Protein AF-A0A7J6UTE3-F1 (afdb_monomer)

Foldseek 3Di:
DAQQVDDPPPHGDPDDDDDDPPDEFDWDWHQDNVNPDIDIDTHYPPVVVVCVVVDPVNVVVDDDD

Organism: Thalictrum thalictroides (NCBI:txid46969)

Radius of gyration: 14.46 Å; Cα contacts (8 Å, |Δi|>4): 61; chains: 1; bounding box: 30×26×37 Å

Sequence (65 aa):
MSFYETDFGWGNPVWASSASLATKNGILLMDTKCGKGIEAWVSLNEEDMSRFECDLDLLSFTSTN

Mean predicted aligned error: 5.34 Å

Solvent-accessible surface area (backbone atoms only — not comparable to full-atom values): 4423 Å² total; per-residue (Å²): 137,56,77,52,72,53,61,89,83,83,57,55,52,93,75,84,81,79,76,82,75,83,46,84,71,36,75,47,81,41,76,34,86,85,70,81,51,71,46,77,49,77,31,59,56,72,72,59,40,58,52,57,77,66,31,67,75,57,55,73,75,54,78,86,130

InterPro domains:
  IPR023213 Chloramphenicol acetyltransferase-like domain superfamily [G3DSA:3.30.559.10] (1-62)

Secondary structure (DSSP, 8-state):
--GGG--SSS---S---PSP--STTEEEEEE-TTSSSEEEEEE--HHHHHHHHT-HHHHTTPPP-

Structure (mmCIF, N/CA/C/O backbone):
data_AF-A0A7J6UTE3-F1
#
_entry.id   AF-A0A7J6UTE3-F1
#
loop_
_atom_site.group_PDB
_atom_site.id
_atom_site.type_symbol
_atom_site.label_atom_id
_atom_site.label_alt_id
_atom_site.label_comp_id
_atom_site.label_asym_id
_atom_site.label_entity_id
_atom_site.label_seq_id
_atom_site.pdbx_PDB_ins_code
_atom_site.Cartn_x
_atom_site.Cartn_y
_atom_site.Cartn_z
_atom_site.occupancy
_atom_site.B_iso_or_equiv
_atom_site.auth_seq_id
_atom_site.auth_comp_id
_atom_site.auth_asym_id
_atom_site.auth_atom_id
_atom_site.pdbx_PDB_model_num
ATOM 1 N N . MET A 1 1 ? -1.572 4.797 -15.320 1.00 56.81 1 MET A N 1
ATOM 2 C CA . MET A 1 1 ? -0.148 5.153 -15.443 1.00 56.81 1 MET A CA 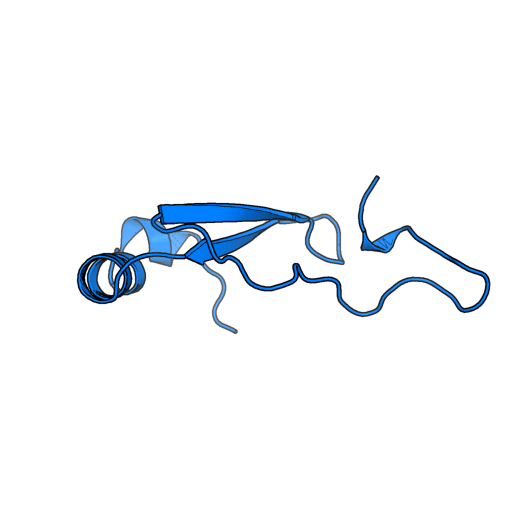1
ATOM 3 C C . MET A 1 1 ? 0.448 4.861 -14.089 1.00 56.81 1 MET A C 1
ATOM 5 O O . MET A 1 1 ? 0.138 5.566 -13.134 1.00 56.81 1 MET A O 1
ATOM 9 N N . SER A 1 2 ? 1.115 3.720 -13.985 1.00 75.31 2 SER A N 1
ATOM 10 C CA . SER A 1 2 ? 1.622 3.223 -12.707 1.00 75.31 2 SER A CA 1
ATOM 11 C C . SER A 1 2 ? 2.898 3.977 -12.333 1.00 75.31 2 SER A C 1
ATOM 13 O O . SER A 1 2 ? 3.668 4.362 -13.216 1.00 75.31 2 SER A O 1
ATOM 15 N N . PHE A 1 3 ? 3.178 4.146 -11.036 1.00 83.62 3 PHE A N 1
ATOM 16 C CA . PHE A 1 3 ? 4.474 4.669 -10.578 1.00 83.62 3 PHE A CA 1
ATOM 17 C C . PHE A 1 3 ? 5.649 3.878 -11.176 1.00 83.62 3 PHE A C 1
ATOM 19 O O . PHE A 1 3 ? 6.704 4.441 -11.451 1.00 83.62 3 PHE A O 1
ATOM 26 N N . TYR A 1 4 ? 5.435 2.595 -11.466 1.00 90.00 4 TYR A N 1
ATOM 27 C CA . TYR A 1 4 ? 6.426 1.682 -12.028 1.00 90.00 4 TYR A CA 1
ATOM 28 C C . TYR A 1 4 ? 6.705 1.856 -13.529 1.00 90.00 4 TYR A C 1
ATOM 30 O O . TYR A 1 4 ? 7.610 1.209 -14.049 1.00 90.00 4 TYR A O 1
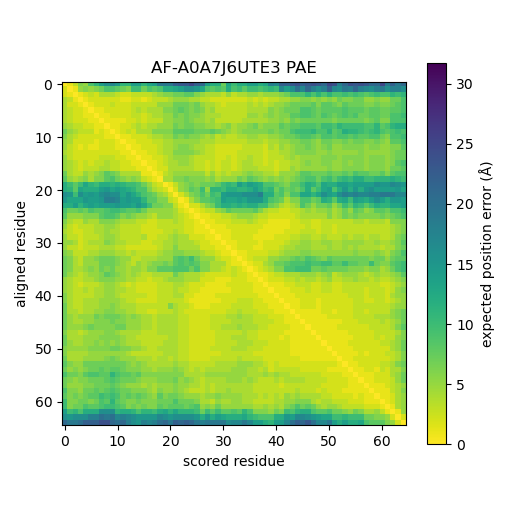ATOM 38 N N . GLU A 1 5 ? 5.974 2.727 -14.224 1.00 89.00 5 GLU A N 1
ATOM 39 C CA . GLU A 1 5 ? 6.194 3.047 -15.646 1.00 89.00 5 GLU A CA 1
ATOM 40 C C . GLU A 1 5 ? 6.974 4.361 -15.840 1.00 89.00 5 GLU A C 1
ATOM 42 O O . GLU A 1 5 ? 7.172 4.807 -16.968 1.00 89.00 5 GLU A O 1
ATOM 47 N N . THR A 1 6 ? 7.396 5.010 -14.749 1.00 89.50 6 THR A N 1
ATOM 48 C CA . THR A 1 6 ? 8.044 6.328 -14.799 1.00 89.50 6 THR A CA 1
ATOM 49 C C . THR A 1 6 ? 9.555 6.200 -15.011 1.00 89.50 6 THR A C 1
ATOM 51 O O . THR A 1 6 ? 10.282 5.922 -14.062 1.00 89.50 6 THR A O 1
ATOM 54 N N . ASP A 1 7 ? 10.045 6.459 -16.226 1.00 92.25 7 ASP A N 1
ATOM 55 C CA . ASP A 1 7 ? 11.482 6.470 -16.546 1.00 92.25 7 ASP A CA 1
ATOM 56 C C . ASP A 1 7 ? 12.007 7.900 -16.757 1.00 92.25 7 ASP A C 1
ATOM 58 O O . ASP A 1 7 ? 11.499 8.650 -17.593 1.00 92.25 7 ASP A O 1
ATOM 62 N N . PHE A 1 8 ? 13.055 8.269 -16.016 1.00 91.38 8 PHE A N 1
ATOM 63 C CA . PHE A 1 8 ? 13.750 9.559 -16.136 1.00 91.38 8 PHE A CA 1
ATOM 64 C C . PHE A 1 8 ? 15.070 9.478 -16.930 1.00 91.38 8 PHE A C 1
ATOM 66 O O . PHE A 1 8 ? 15.814 10.457 -16.984 1.00 91.38 8 PHE A O 1
ATOM 73 N N . GLY A 1 9 ? 15.372 8.331 -17.546 1.00 95.56 9 GLY A N 1
ATOM 74 C CA . GLY A 1 9 ? 16.588 8.068 -18.323 1.00 95.56 9 GLY A CA 1
ATOM 75 C C . GLY A 1 9 ? 17.526 7.019 -17.712 1.00 95.56 9 GLY A C 1
ATOM 76 O O . GLY A 1 9 ? 18.607 6.789 -18.254 1.00 95.56 9 GLY A O 1
ATOM 77 N N . TRP A 1 10 ? 17.131 6.379 -16.606 1.00 93.56 10 TRP A N 1
ATOM 78 C CA . TRP A 1 10 ? 17.920 5.351 -15.905 1.00 93.56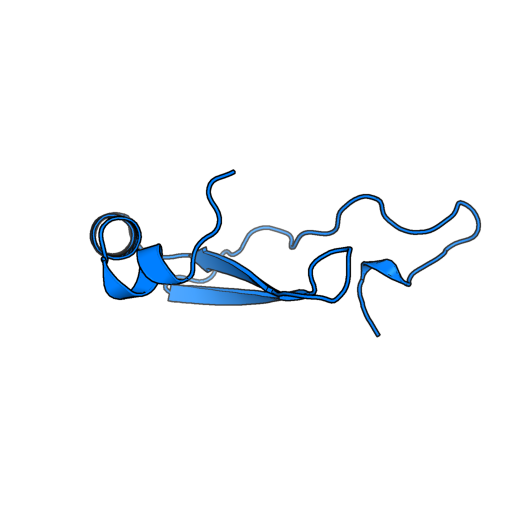 10 TRP A CA 1
ATOM 79 C C . TRP A 1 10 ? 17.156 4.036 -15.702 1.00 93.56 10 TRP A C 1
ATOM 81 O O . TRP A 1 10 ? 17.633 3.149 -14.991 1.00 93.56 10 TRP A O 1
ATOM 91 N N . GLY A 1 11 ? 15.995 3.895 -16.339 1.00 92.50 11 GLY A N 1
ATOM 92 C CA . GLY A 1 11 ? 15.100 2.760 -16.186 1.00 92.50 11 GLY A CA 1
ATOM 93 C C . GLY A 1 11 ? 14.006 3.000 -15.146 1.00 92.50 11 GLY A C 1
ATOM 94 O O . GLY A 1 11 ? 13.967 4.008 -14.440 1.00 92.50 11 GLY A O 1
ATOM 95 N N . ASN A 1 12 ? 13.100 2.030 -15.068 1.00 92.50 12 ASN A N 1
ATOM 96 C CA . ASN A 1 12 ? 11.901 2.105 -14.241 1.00 92.50 12 ASN A CA 1
ATOM 97 C C . ASN A 1 12 ? 12.188 1.899 -12.741 1.00 92.50 12 ASN A C 1
ATOM 99 O O . ASN A 1 12 ? 13.141 1.195 -12.382 1.00 92.50 12 ASN A O 1
ATOM 103 N N . PRO A 1 13 ? 11.323 2.409 -11.842 1.00 91.25 13 PRO A N 1
ATOM 104 C CA . PRO A 1 13 ? 11.491 2.242 -10.408 1.00 91.25 13 PRO A CA 1
ATOM 105 C C . PRO A 1 13 ? 11.444 0.772 -9.994 1.00 91.25 13 PRO A C 1
ATOM 107 O O . PRO A 1 13 ? 10.609 -0.016 -10.445 1.00 91.25 13 PRO A O 1
ATOM 110 N N . VAL A 1 14 ? 12.334 0.393 -9.076 1.00 90.94 14 VAL A N 1
ATOM 111 C CA . VAL A 1 14 ? 12.308 -0.949 -8.482 1.00 90.94 14 VAL A CA 1
ATOM 112 C C . VAL A 1 14 ? 11.168 -1.072 -7.471 1.00 90.94 14 VAL A C 1
ATOM 114 O O . VAL A 1 14 ? 10.549 -2.134 -7.412 1.00 90.94 14 VAL A O 1
ATOM 117 N N . TRP A 1 15 ? 10.888 0.002 -6.729 1.00 88.94 15 TRP A N 1
ATOM 118 C CA . TRP A 1 15 ? 9.843 0.126 -5.713 1.00 88.94 15 TRP A CA 1
ATOM 119 C C . TRP A 1 15 ? 9.366 1.583 -5.630 1.00 88.94 15 TRP A C 1
ATOM 121 O O . TRP A 1 15 ? 10.155 2.498 -5.876 1.00 88.94 15 TRP A O 1
ATOM 131 N N . ALA A 1 16 ? 8.090 1.788 -5.305 1.00 88.38 16 ALA A N 1
ATOM 132 C CA . ALA A 1 16 ? 7.478 3.094 -5.099 1.00 88.38 16 ALA A CA 1
ATOM 133 C C . ALA A 1 16 ? 6.714 3.085 -3.769 1.00 88.38 16 ALA A C 1
ATOM 135 O O . ALA A 1 16 ? 6.152 2.068 -3.380 1.00 88.38 16 ALA A O 1
ATOM 136 N N . SER A 1 17 ? 6.701 4.218 -3.073 1.00 87.88 17 SER A N 1
ATOM 137 C CA . SER A 1 17 ? 6.059 4.368 -1.767 1.00 87.88 17 SER A CA 1
ATOM 138 C C . SER A 1 17 ? 5.625 5.821 -1.577 1.00 87.88 17 SER A C 1
ATOM 140 O O . SER A 1 17 ? 6.160 6.722 -2.232 1.00 87.88 17 SER A O 1
ATOM 142 N N . SER A 1 18 ? 4.661 6.065 -0.691 1.00 84.50 18 SER A N 1
ATOM 143 C CA . SER A 1 18 ? 4.351 7.423 -0.259 1.00 84.50 18 SER A CA 1
ATOM 144 C C . SER A 1 18 ? 5.317 7.891 0.826 1.00 84.50 18 SER A C 1
ATOM 146 O O . SER A 1 18 ? 5.784 7.115 1.660 1.00 84.50 18 SER A O 1
ATOM 148 N N . ALA A 1 19 ? 5.533 9.207 0.898 1.00 82.19 19 ALA A N 1
ATOM 149 C CA . ALA A 1 19 ? 5.960 9.817 2.155 1.00 82.19 19 ALA A CA 1
ATOM 150 C C . ALA A 1 19 ? 4.928 9.505 3.267 1.00 82.19 19 ALA A C 1
ATOM 152 O O . ALA A 1 19 ? 3.862 8.949 2.993 1.00 82.19 19 ALA A O 1
ATOM 153 N N . SER A 1 20 ? 5.236 9.817 4.527 1.00 76.69 20 SER A N 1
ATOM 154 C CA . SER A 1 20 ? 4.424 9.381 5.674 1.00 76.69 20 SER A CA 1
ATOM 155 C C . SER A 1 20 ? 2.911 9.595 5.491 1.00 76.69 20 SER A C 1
ATOM 157 O O . SER A 1 20 ? 2.447 10.680 5.133 1.00 76.69 20 SER A O 1
ATOM 159 N N . LEU A 1 21 ? 2.125 8.557 5.798 1.00 70.75 21 LEU A N 1
ATOM 160 C CA . LEU A 1 21 ? 0.666 8.639 5.899 1.00 70.75 21 LEU A CA 1
ATOM 161 C C . LEU A 1 21 ? 0.295 9.315 7.223 1.00 70.75 21 LEU A C 1
ATOM 163 O O . LEU A 1 21 ? -0.128 8.675 8.183 1.00 70.75 21 LEU A O 1
ATOM 167 N N . ALA A 1 22 ? 0.516 10.628 7.291 1.00 63.78 22 ALA A N 1
ATOM 168 C CA . ALA A 1 22 ? 0.314 11.426 8.501 1.00 63.78 22 ALA A CA 1
ATOM 169 C C . ALA A 1 22 ? -1.170 11.636 8.871 1.00 63.78 22 ALA A C 1
ATOM 171 O O . ALA A 1 22 ? -1.475 12.298 9.863 1.00 63.78 22 ALA A O 1
ATOM 172 N N . THR A 1 23 ? -2.108 11.108 8.083 1.00 72.25 23 THR A N 1
ATOM 173 C CA . THR A 1 23 ? -3.543 11.207 8.343 1.00 72.25 23 THR A CA 1
ATOM 174 C C . THR A 1 23 ? -4.024 10.038 9.197 1.00 72.25 23 THR A C 1
ATOM 176 O O . THR A 1 23 ? -3.911 8.875 8.814 1.00 72.25 23 THR A O 1
ATOM 179 N N . LYS A 1 24 ? -4.610 10.355 10.359 1.00 76.56 24 LYS A N 1
ATOM 180 C CA . LYS A 1 24 ? -5.330 9.377 11.185 1.00 76.56 24 LYS A CA 1
ATOM 181 C C . LYS A 1 24 ? -6.469 8.772 10.357 1.00 76.56 24 LYS A C 1
ATOM 183 O O . LYS A 1 24 ? -7.274 9.526 9.811 1.00 76.56 24 LYS A O 1
ATOM 188 N N . ASN A 1 25 ? -6.545 7.443 10.306 1.00 84.44 25 ASN A N 1
ATOM 189 C CA . ASN A 1 25 ? -7.534 6.681 9.534 1.00 84.44 25 ASN A CA 1
ATOM 190 C C . ASN A 1 25 ? -7.397 6.862 8.011 1.00 84.44 25 ASN A C 1
ATOM 192 O O . ASN A 1 25 ? -8.390 6.926 7.286 1.00 84.44 25 ASN A O 1
ATOM 196 N N . GLY A 1 26 ? -6.158 6.985 7.530 1.00 88.25 26 GLY A N 1
ATOM 197 C CA . GLY A 1 26 ? -5.838 7.084 6.110 1.00 88.25 26 GLY A CA 1
ATOM 198 C C . GLY A 1 26 ? -5.603 5.715 5.474 1.00 88.25 26 GLY A C 1
ATOM 199 O O . GLY A 1 26 ? -4.940 4.861 6.058 1.00 88.25 26 GLY A O 1
ATOM 200 N N . ILE A 1 27 ? -6.100 5.530 4.251 1.00 90.06 27 ILE A N 1
ATOM 201 C CA . ILE A 1 27 ? -5.782 4.375 3.407 1.00 90.06 27 ILE A CA 1
ATOM 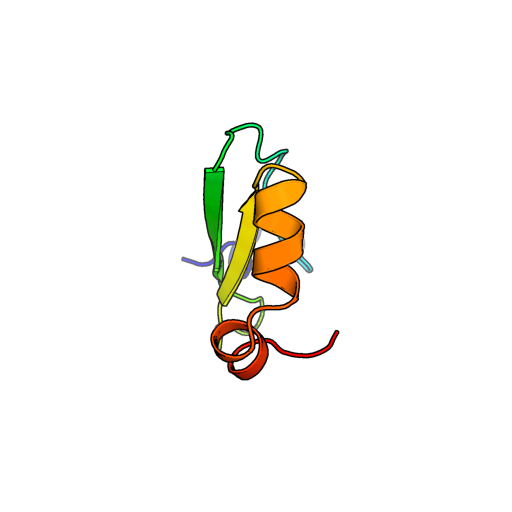202 C C . ILE A 1 27 ? -5.263 4.902 2.075 1.00 90.06 27 ILE A C 1
ATOM 204 O O . ILE A 1 27 ? -5.921 5.723 1.432 1.00 90.06 27 ILE A O 1
ATOM 208 N N . LEU A 1 28 ? -4.095 4.422 1.660 1.00 90.00 28 LEU A N 1
ATOM 209 C CA . LEU A 1 28 ? -3.539 4.658 0.337 1.00 90.00 28 LEU A CA 1
ATOM 210 C C . LEU A 1 28 ? -3.477 3.336 -0.426 1.00 90.00 28 LEU A C 1
ATOM 212 O O . LEU A 1 28 ? -2.923 2.356 0.061 1.00 90.00 28 LEU A O 1
ATOM 216 N N . LEU A 1 29 ? -4.040 3.326 -1.632 1.00 90.88 29 LEU A N 1
ATOM 217 C CA . LEU A 1 29 ? -3.991 2.183 -2.537 1.00 90.88 29 LEU A CA 1
ATOM 218 C C . LEU A 1 29 ? -2.991 2.477 -3.653 1.00 90.88 29 LEU A C 1
ATOM 220 O O . LEU A 1 29 ? -3.094 3.509 -4.320 1.00 90.88 29 LEU A O 1
ATOM 224 N N . MET A 1 30 ? -2.031 1.578 -3.844 1.00 89.88 30 MET A N 1
ATOM 225 C CA . MET A 1 30 ? -1.008 1.680 -4.882 1.00 89.88 30 MET A CA 1
ATOM 226 C C . MET A 1 30 ? -1.004 0.430 -5.753 1.00 89.88 30 MET A C 1
ATOM 228 O O . MET A 1 30 ? -1.184 -0.677 -5.257 1.00 89.88 30 MET A O 1
ATOM 232 N N . ASP A 1 31 ? -0.766 0.591 -7.053 1.00 89.75 31 ASP A N 1
ATOM 233 C CA . ASP A 1 31 ? -0.538 -0.556 -7.931 1.00 89.75 31 ASP A CA 1
ATOM 234 C C . ASP A 1 31 ? 0.728 -1.303 -7.498 1.00 89.75 31 ASP A C 1
ATOM 236 O O . ASP A 1 31 ? 1.760 -0.688 -7.232 1.00 89.75 31 ASP A O 1
ATOM 240 N N . THR A 1 32 ? 0.681 -2.633 -7.497 1.00 89.25 32 THR A N 1
ATOM 241 C CA . THR A 1 32 ? 1.894 -3.457 -7.376 1.00 89.25 32 THR A CA 1
ATOM 242 C C . THR A 1 32 ? 2.796 -3.281 -8.598 1.00 89.25 32 THR A C 1
ATOM 244 O O . THR A 1 32 ? 2.329 -3.036 -9.713 1.00 89.25 32 THR A O 1
ATOM 247 N N . LYS A 1 33 ? 4.098 -3.537 -8.430 1.00 85.69 33 LYS A N 1
ATOM 248 C CA . LYS A 1 33 ? 5.081 -3.497 -9.527 1.00 85.69 33 LYS A CA 1
ATOM 249 C C . LYS A 1 33 ? 4.690 -4.318 -10.756 1.00 85.69 33 LYS A C 1
ATOM 251 O O . LYS A 1 33 ? 4.985 -3.930 -11.882 1.00 85.69 33 LYS A O 1
ATOM 256 N N . CYS A 1 34 ? 4.085 -5.487 -10.551 1.00 85.00 34 CYS A N 1
ATOM 257 C CA . CYS A 1 34 ? 3.719 -6.388 -11.642 1.00 85.00 34 CYS A CA 1
ATOM 258 C C . CYS A 1 34 ? 2.367 -6.046 -12.288 1.00 85.00 34 CYS A C 1
ATOM 260 O O . CYS A 1 34 ? 1.976 -6.728 -13.236 1.00 85.00 34 CYS A O 1
ATOM 262 N N . GLY A 1 35 ? 1.649 -5.039 -11.774 1.00 84.31 35 GLY A N 1
ATOM 263 C CA . GLY A 1 35 ? 0.347 -4.601 -12.278 1.00 84.31 35 GLY A CA 1
ATOM 264 C C . GLY A 1 35 ? -0.785 -5.617 -12.090 1.00 84.31 35 GLY A C 1
ATOM 265 O O . GLY A 1 35 ? -1.846 -5.460 -12.685 1.00 84.31 35 GLY A O 1
ATOM 266 N N . LYS A 1 36 ? -0.570 -6.681 -11.303 1.00 86.25 36 LYS A N 1
ATOM 267 C CA . LYS A 1 36 ? -1.551 -7.766 -11.094 1.00 86.25 36 LYS A CA 1
ATOM 268 C C . LYS A 1 36 ? -2.288 -7.682 -9.757 1.00 86.25 36 LYS A C 1
ATOM 270 O O . LYS A 1 36 ? -3.097 -8.553 -9.459 1.00 86.25 36 LYS A O 1
ATOM 275 N N . GLY A 1 37 ? -2.000 -6.664 -8.956 1.00 87.75 37 GLY A N 1
ATOM 276 C CA . GLY A 1 37 ? -2.577 -6.474 -7.631 1.00 87.75 37 GLY A CA 1
ATOM 277 C C . GLY A 1 37 ? -2.337 -5.069 -7.095 1.00 87.75 37 GLY A C 1
ATOM 278 O O . GLY A 1 37 ? -1.733 -4.234 -7.776 1.00 87.75 37 GLY A O 1
ATOM 279 N N . ILE A 1 38 ? -2.787 -4.844 -5.864 1.00 90.44 38 ILE A N 1
ATOM 280 C CA . ILE A 1 38 ? -2.731 -3.562 -5.158 1.00 90.44 38 ILE A CA 1
ATOM 281 C C . ILE A 1 38 ? -1.990 -3.759 -3.832 1.00 90.44 38 ILE A C 1
ATOM 283 O O . ILE A 1 38 ? -2.199 -4.759 -3.148 1.00 90.44 38 ILE A O 1
ATOM 287 N N . GLU A 1 39 ? -1.161 -2.792 -3.460 1.00 89.69 39 GLU A N 1
ATOM 288 C CA . GLU A 1 39 ? -0.644 -2.618 -2.106 1.00 89.69 39 GLU A CA 1
ATOM 289 C C . GLU A 1 39 ? -1.543 -1.623 -1.363 1.00 89.69 39 GLU A C 1
ATOM 291 O O . GLU A 1 39 ? -1.710 -0.478 -1.793 1.00 89.69 39 GLU A O 1
ATOM 296 N N . ALA A 1 40 ? -2.137 -2.056 -0.250 1.00 90.75 40 ALA A N 1
ATOM 297 C CA . ALA A 1 40 ? -2.939 -1.200 0.616 1.00 90.75 40 ALA A CA 1
ATOM 298 C C . ALA A 1 40 ? -2.104 -0.755 1.822 1.00 90.75 40 ALA A C 1
ATOM 300 O O . ALA A 1 40 ? -1.750 -1.561 2.679 1.00 90.75 40 ALA A O 1
ATOM 301 N N . TRP A 1 41 ? -1.802 0.537 1.887 1.00 90.38 41 TRP A N 1
ATOM 302 C CA . TRP A 1 41 ? -1.071 1.156 2.984 1.00 90.38 41 TRP A CA 1
ATOM 303 C C . TRP A 1 41 ? -2.077 1.797 3.940 1.00 90.38 41 TRP A C 1
ATOM 305 O O . TRP A 1 41 ? -2.760 2.761 3.584 1.00 90.38 41 TRP A O 1
ATOM 315 N N . VAL A 1 42 ? -2.195 1.238 5.142 1.00 90.38 42 VAL A N 1
ATOM 316 C CA . VAL A 1 42 ? -3.247 1.572 6.109 1.00 90.38 42 VAL A CA 1
ATOM 317 C C . VAL A 1 42 ? -2.629 2.246 7.333 1.00 90.38 42 VAL A C 1
ATOM 319 O O . VAL A 1 42 ? -1.670 1.741 7.908 1.00 90.38 42 VAL A O 1
ATOM 322 N N . SER A 1 43 ? -3.173 3.399 7.723 1.00 91.50 43 SER A N 1
ATOM 323 C CA . SER A 1 43 ? -2.769 4.164 8.904 1.00 91.50 43 SER A CA 1
ATOM 324 C C . SER A 1 43 ? -3.953 4.283 9.859 1.00 91.50 43 SER A C 1
ATOM 326 O O . SER A 1 43 ? -4.912 5.015 9.602 1.00 91.50 43 SER A O 1
ATOM 328 N N . LEU A 1 44 ? -3.890 3.541 10.962 1.00 91.62 44 LEU A N 1
ATOM 329 C CA . LEU A 1 44 ? -4.906 3.491 12.011 1.00 91.62 44 LEU A CA 1
ATOM 330 C C . LEU A 1 44 ? -4.275 3.823 13.365 1.00 91.62 44 LEU A C 1
ATOM 332 O O . LEU A 1 44 ? -3.054 3.876 13.511 1.00 91.62 44 LEU A O 1
ATOM 336 N N . ASN A 1 45 ? -5.115 4.064 14.369 1.00 91.69 45 ASN A N 1
ATOM 337 C CA . ASN A 1 45 ? -4.628 4.057 15.745 1.00 91.69 45 ASN A CA 1
ATOM 338 C C . ASN A 1 45 ? -4.253 2.621 16.166 1.00 91.69 45 ASN A C 1
ATOM 340 O O . ASN A 1 45 ? -4.714 1.662 15.554 1.00 91.69 45 ASN A O 1
ATOM 344 N N . GLU A 1 46 ? -3.430 2.473 17.205 1.00 91.3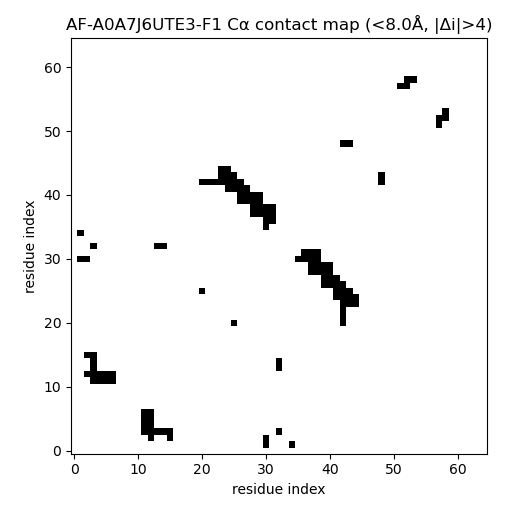8 46 GLU A N 1
ATOM 345 C CA . GLU A 1 46 ? -2.906 1.163 17.624 1.00 91.38 46 GLU A CA 1
ATOM 346 C C . GLU A 1 46 ? -4.008 0.145 17.963 1.00 91.38 46 GLU A C 1
ATOM 348 O O . GLU A 1 46 ? -3.898 -1.025 17.598 1.00 91.38 46 GLU A O 1
ATOM 353 N N . GLU A 1 47 ? -5.091 0.580 18.616 1.00 93.38 47 GLU A N 1
ATOM 354 C CA . GLU A 1 47 ? -6.207 -0.301 18.972 1.00 93.38 47 GLU A CA 1
ATOM 355 C C . GLU A 1 47 ? -6.909 -0.837 17.718 1.00 93.38 47 GLU A C 1
ATOM 357 O O . GLU A 1 47 ? -7.095 -2.047 17.577 1.00 93.38 47 GLU A O 1
ATOM 362 N N . ASP A 1 48 ? -7.253 0.046 16.784 1.00 93.56 48 ASP A N 1
ATOM 363 C CA . ASP A 1 48 ? -7.911 -0.324 15.532 1.00 93.56 48 ASP A CA 1
ATOM 364 C C . ASP A 1 48 ? -6.987 -1.175 14.652 1.00 93.56 48 ASP A C 1
ATOM 366 O O . ASP A 1 48 ? -7.439 -2.155 14.060 1.00 93.56 48 ASP A O 1
ATOM 370 N N . MET A 1 49 ? -5.689 -0.852 14.610 1.00 93.00 49 MET A N 1
ATOM 371 C CA . MET A 1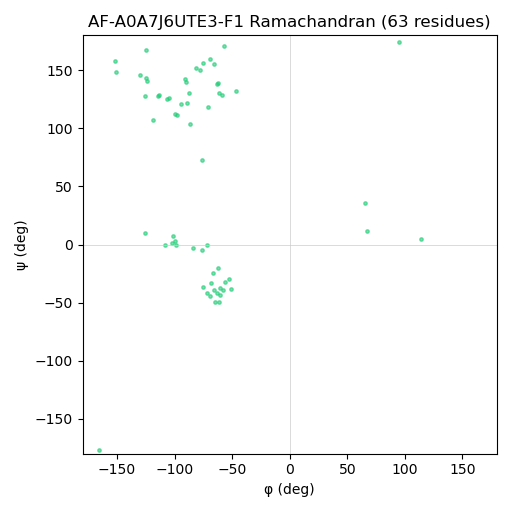 49 ? -4.692 -1.607 13.849 1.00 93.00 49 MET A CA 1
ATOM 372 C C . MET A 1 49 ? -4.560 -3.040 14.371 1.00 93.00 49 MET A C 1
ATOM 374 O O . MET A 1 49 ? -4.558 -3.979 13.581 1.00 93.00 49 MET A O 1
ATOM 378 N N . SER A 1 50 ? -4.553 -3.230 15.695 1.00 93.81 50 SER A N 1
ATOM 379 C CA . SER A 1 50 ? -4.474 -4.568 16.297 1.00 93.81 50 SER A CA 1
ATOM 380 C C . SER A 1 50 ? -5.655 -5.466 15.908 1.00 93.81 50 SER A C 1
ATOM 382 O O . SER A 1 50 ? -5.484 -6.661 15.664 1.00 93.81 50 SER A O 1
ATOM 384 N N . ARG A 1 51 ? -6.859 -4.887 15.801 1.00 94.56 51 ARG A N 1
ATOM 385 C CA . ARG A 1 51 ? -8.059 -5.598 15.340 1.00 94.56 51 ARG A CA 1
ATOM 386 C C . ARG A 1 51 ? -7.989 -5.874 13.844 1.00 94.56 51 ARG A C 1
ATOM 388 O O . ARG A 1 51 ? -8.329 -6.974 13.426 1.00 94.56 51 ARG A O 1
ATOM 395 N N . PHE A 1 52 ? -7.522 -4.898 13.069 1.00 92.94 52 PHE A N 1
ATOM 396 C CA . PHE A 1 52 ? -7.364 -5.006 11.623 1.00 92.94 52 PHE A CA 1
ATOM 397 C C . PHE A 1 52 ? -6.388 -6.127 11.234 1.00 92.94 52 PHE A C 1
ATOM 399 O O . PHE A 1 52 ? -6.703 -6.924 10.360 1.00 92.94 52 PHE A O 1
ATOM 406 N N . GLU A 1 53 ? -5.247 -6.257 11.918 1.00 91.62 53 GLU A N 1
ATOM 407 C CA . GLU A 1 53 ? -4.254 -7.316 11.653 1.00 91.62 53 GLU A CA 1
ATOM 408 C C . GLU A 1 53 ? -4.757 -8.731 11.975 1.00 91.62 53 GLU A C 1
ATOM 410 O O . GLU A 1 53 ? -4.256 -9.706 11.417 1.00 91.62 53 GLU A O 1
ATOM 415 N N . CYS A 1 54 ? -5.741 -8.854 12.869 1.00 93.19 54 CYS A N 1
ATOM 416 C CA . CYS A 1 54 ? -6.307 -10.138 13.287 1.00 93.19 54 CYS A CA 1
ATOM 417 C C . CYS A 1 54 ? -7.620 -10.492 12.566 1.00 93.19 54 CYS A C 1
ATOM 419 O O . CYS A 1 54 ? -8.208 -11.538 12.856 1.00 93.19 54 CYS A O 1
ATOM 421 N N . ASP A 1 55 ? -8.109 -9.633 11.671 1.00 94.12 55 ASP A N 1
ATOM 422 C CA . ASP A 1 55 ? -9.372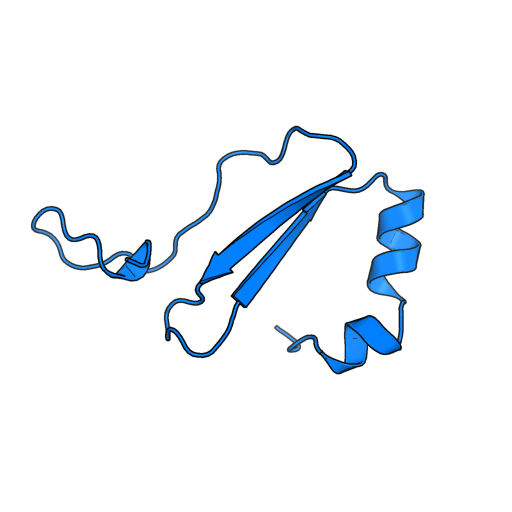 -9.838 10.967 1.00 94.12 55 ASP A CA 1
ATOM 423 C C . ASP A 1 55 ? -9.247 -10.983 9.946 1.00 94.12 55 ASP A C 1
ATOM 425 O O . ASP A 1 55 ? -8.447 -10.931 9.012 1.00 94.12 55 ASP A O 1
ATOM 429 N N . LEU A 1 56 ? -10.035 -12.046 10.131 1.00 91.81 56 LEU A N 1
ATOM 430 C CA . LEU A 1 56 ? -9.952 -13.255 9.305 1.00 91.81 56 LEU A CA 1
ATOM 431 C C . LEU A 1 56 ? -10.410 -13.030 7.861 1.00 91.81 56 LEU A C 1
ATOM 433 O O . LEU A 1 56 ? -9.866 -13.662 6.951 1.00 91.81 56 LEU A O 1
ATOM 437 N N . ASP A 1 57 ? -11.382 -12.142 7.648 1.00 92.56 57 ASP A N 1
ATOM 438 C CA . ASP A 1 57 ? -11.861 -11.822 6.308 1.00 92.56 57 ASP A CA 1
ATOM 439 C C . ASP A 1 57 ? -10.764 -11.067 5.562 1.00 92.56 57 ASP A C 1
ATOM 441 O O . ASP A 1 57 ? -10.439 -11.429 4.431 1.00 92.56 57 ASP A O 1
ATOM 445 N N . LEU A 1 58 ? -10.113 -10.098 6.212 1.00 90.19 58 LEU A N 1
ATOM 446 C CA . LEU A 1 58 ? -8.973 -9.390 5.637 1.00 90.19 58 LEU A CA 1
ATOM 447 C C . LEU A 1 58 ? -7.809 -10.340 5.343 1.00 90.19 58 LEU A C 1
ATOM 449 O O . LEU A 1 58 ? -7.293 -10.341 4.224 1.00 90.19 58 LEU A O 1
ATOM 453 N N . LEU A 1 59 ? -7.418 -11.166 6.318 1.00 89.12 59 LEU A N 1
ATOM 454 C CA . LEU A 1 59 ? -6.296 -12.096 6.186 1.00 89.12 59 LEU A CA 1
ATOM 455 C C . LEU A 1 59 ? -6.473 -13.044 4.995 1.00 89.12 59 LEU A C 1
ATOM 457 O O . LEU A 1 59 ? -5.486 -13.371 4.335 1.00 89.12 59 LEU A O 1
ATOM 461 N N . SER A 1 60 ? -7.715 -13.411 4.656 1.00 91.19 60 SER A N 1
ATOM 462 C CA . SER A 1 60 ? -8.023 -14.244 3.485 1.00 91.19 60 SER A CA 1
ATOM 463 C C . SER A 1 60 ? -7.626 -13.615 2.137 1.00 91.19 60 SER A C 1
ATOM 465 O O . SER A 1 60 ? -7.436 -14.340 1.159 1.00 91.19 60 SER A O 1
ATOM 467 N N . PHE A 1 61 ? -7.446 -12.290 2.091 1.00 85.50 61 PHE A N 1
ATOM 468 C CA . PHE A 1 61 ? -7.040 -11.529 0.905 1.00 85.50 61 PHE A CA 1
ATOM 469 C C . PHE A 1 61 ? -5.602 -10.995 0.974 1.00 85.50 61 PHE A C 1
ATOM 471 O O . PHE A 1 61 ? -5.145 -10.355 0.026 1.00 85.50 61 PHE A O 1
ATOM 478 N N . THR A 1 62 ? -4.875 -11.245 2.065 1.00 84.19 62 THR A N 1
ATOM 479 C CA . THR A 1 62 ? -3.473 -10.824 2.204 1.00 84.19 62 THR A CA 1
ATOM 480 C C . THR A 1 62 ? -2.514 -11.904 1.711 1.00 84.19 62 THR A C 1
ATOM 482 O O . THR A 1 62 ? -2.728 -13.097 1.917 1.00 84.19 62 THR A O 1
ATOM 485 N N . SER A 1 63 ? -1.423 -11.499 1.065 1.00 74.56 63 SER A N 1
ATOM 486 C CA . SER A 1 63 ? -0.287 -12.384 0.804 1.00 74.56 63 SER A CA 1
ATOM 487 C C . SER A 1 63 ? 0.675 -12.339 1.988 1.00 74.56 63 SER A C 1
ATOM 489 O O . SER A 1 63 ? 1.077 -11.251 2.399 1.00 74.56 63 SER A O 1
ATOM 491 N N . THR A 1 64 ? 1.092 -13.496 2.510 1.00 64.94 64 THR A N 1
ATOM 492 C CA . THR A 1 64 ? 2.239 -13.559 3.427 1.00 64.94 64 THR A CA 1
ATOM 493 C C . THR A 1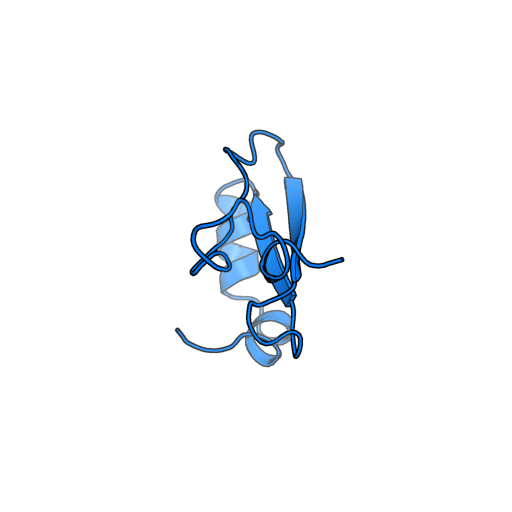 64 ? 3.491 -13.071 2.710 1.00 64.94 64 THR A C 1
ATOM 495 O O . THR A 1 64 ? 3.761 -13.509 1.591 1.00 64.94 64 THR A O 1
ATOM 498 N N . ASN A 1 65 ? 4.204 -12.152 3.361 1.00 50.97 65 ASN A N 1
ATOM 499 C CA . ASN A 1 65 ? 5.471 -11.585 2.897 1.00 50.97 65 ASN A CA 1
ATOM 500 C C . ASN A 1 65 ? 6.578 -12.648 2.852 1.00 50.97 65 ASN A C 1
ATOM 502 O O . ASN A 1 65 ? 6.616 -13.478 3.792 1.00 50.97 65 ASN A O 1
#

pLDDT: mean 86.63, std 8.96, range [50.97, 95.56]

Nearest PDB structures (foldseek):
  7unw-assembly1_Z  TM=3.443E-01  e=5.893E+00  Pseudomonas aeruginosa PAO1
  6spf-a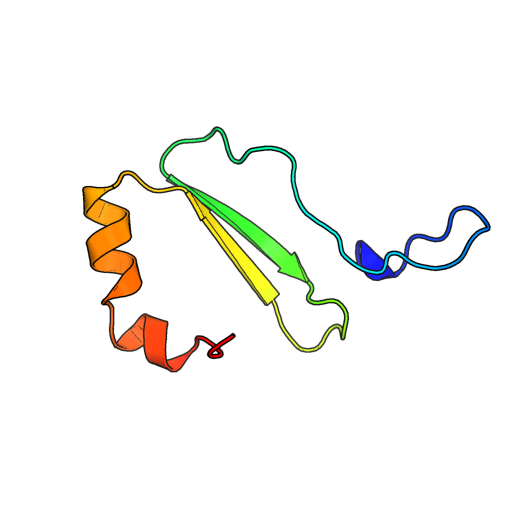ssembly1_X  TM=3.477E-01  e=8.923E+00  Pseudomonas aeruginosa